Protein AF-A0A357D1V5-F1 (afdb_monomer)

Foldseek 3Di:
DDQDPVNVVPDDPVRVVVVVVVVVVVVVVVLLVVLQVVQVVCQVVVPPDPDRDHSCNVCCVVPPDDPPPPPVVVVVVVCVVVVVPDDD

Secondary structure (DSSP, 8-state):
----HHHHHT--HHHHHHHHHHHHHHHHHHHHHHHHHHHHHHHHH-TT-SSPPPHHHHHHHHHSPP----HHHHHHHHHHHTT-S---

pLDDT: mean 87.28, std 10.61, range [39.84, 97.81]

Sequence (88 aa):
MDLTPWDFEQLQPGEFLQLWDGYIWRQEQQEDMLAYFVSCLMNVSGKSLKRRITPKELLKPLREPKKPRDRKADEEYLKDKFGLKGGF

Structure (mmCIF, N/CA/C/O backbone):
data_AF-A0A357D1V5-F1
#
_entry.id   AF-A0A357D1V5-F1
#
loop_
_atom_site.group_PDB
_atom_site.id
_atom_site.type_symbol
_atom_site.label_atom_id
_atom_site.label_alt_id
_atom_site.label_comp_id
_atom_site.label_asym_id
_atom_site.label_entity_id
_atom_site.label_seq_id
_atom_site.pdbx_PDB_ins_code
_atom_site.Cartn_x
_atom_site.Cartn_y
_atom_site.Cartn_z
_atom_site.occupancy
_atom_site.B_iso_or_equiv
_atom_site.auth_seq_id
_atom_site.auth_comp_id
_atom_site.auth_asym_id
_atom_site.auth_atom_id
_atom_site.pdbx_PDB_model_num
ATOM 1 N N . MET A 1 1 ? -2.812 -10.378 -18.407 1.00 62.19 1 MET A N 1
ATOM 2 C CA . MET A 1 1 ? -1.910 -10.403 -19.571 1.00 62.19 1 MET A CA 1
ATOM 3 C C . MET A 1 1 ? -1.007 -11.576 -19.335 1.00 62.19 1 MET A C 1
ATOM 5 O O . MET A 1 1 ? -0.268 -11.541 -18.360 1.00 62.19 1 MET A O 1
ATOM 9 N N . ASP A 1 2 ? -1.114 -12.589 -20.178 1.00 78.75 2 ASP A N 1
ATOM 10 C CA . ASP A 1 2 ? -0.287 -13.783 -20.061 1.00 78.75 2 ASP A CA 1
ATOM 11 C C . ASP A 1 2 ? 0.864 -13.629 -21.048 1.00 78.75 2 ASP A C 1
ATOM 13 O O . ASP A 1 2 ? 0.809 -14.111 -22.175 1.00 78.75 2 ASP A O 1
ATOM 17 N N . LEU A 1 3 ? 1.862 -12.840 -20.640 1.00 85.06 3 LEU A N 1
ATOM 18 C CA . LEU A 1 3 ? 3.132 -12.750 -21.354 1.00 85.06 3 LEU A CA 1
ATOM 19 C C . LEU A 1 3 ? 3.919 -14.023 -21.075 1.00 85.06 3 LEU A C 1
ATOM 21 O O . LEU A 1 3 ? 4.068 -14.423 -19.916 1.00 85.06 3 LEU A O 1
ATOM 25 N N . THR A 1 4 ? 4.448 -14.646 -22.124 1.00 91.88 4 THR A N 1
ATOM 26 C CA . THR A 1 4 ? 5.437 -15.697 -21.913 1.00 91.88 4 THR A CA 1
ATOM 27 C C . THR A 1 4 ? 6.740 -15.068 -21.403 1.00 91.88 4 THR A C 1
ATOM 29 O O . THR A 1 4 ? 6.988 -13.880 -21.637 1.00 91.88 4 THR A O 1
ATOM 32 N N . PRO A 1 5 ? 7.614 -15.836 -20.731 1.00 89.12 5 PRO A N 1
ATOM 33 C CA . PRO A 1 5 ? 8.933 -15.336 -20.345 1.00 89.12 5 PRO A CA 1
ATOM 34 C C . PRO A 1 5 ? 9.723 -14.749 -21.528 1.00 89.12 5 PRO A C 1
ATOM 36 O O . PRO A 1 5 ? 10.398 -13.738 -21.375 1.00 89.12 5 PRO A O 1
ATOM 39 N N . TRP A 1 6 ? 9.571 -15.335 -22.721 1.00 91.94 6 TRP A N 1
ATOM 40 C CA . TRP A 1 6 ? 10.256 -14.904 -23.944 1.00 91.94 6 TRP A CA 1
ATOM 41 C C . TRP A 1 6 ? 9.718 -13.579 -24.506 1.00 91.94 6 TRP A C 1
ATOM 43 O O . TRP A 1 6 ? 10.477 -12.774 -25.045 1.00 91.94 6 TRP A O 1
ATOM 53 N N . ASP A 1 7 ? 8.416 -13.325 -24.363 1.00 89.94 7 ASP A N 1
ATOM 54 C CA . ASP A 1 7 ? 7.815 -12.038 -24.736 1.00 89.94 7 ASP A CA 1
ATOM 55 C C . ASP A 1 7 ? 8.240 -10.935 -23.765 1.00 89.94 7 ASP A C 1
ATOM 57 O O . ASP A 1 7 ? 8.467 -9.796 -24.163 1.00 89.94 7 ASP A O 1
ATOM 61 N N . PHE A 1 8 ? 8.382 -11.279 -22.482 1.00 89.38 8 PHE A N 1
ATOM 62 C CA . PHE A 1 8 ? 8.821 -10.341 -21.458 1.00 89.38 8 PHE A CA 1
ATOM 63 C C . PHE A 1 8 ? 10.269 -9.880 -21.674 1.00 89.38 8 PHE A C 1
ATOM 65 O O . PHE A 1 8 ? 10.559 -8.694 -21.530 1.00 89.38 8 PHE A O 1
ATOM 72 N N . GLU A 1 9 ? 11.170 -10.788 -22.059 1.00 89.38 9 GLU A N 1
ATOM 73 C CA . GLU A 1 9 ? 12.576 -10.461 -22.351 1.00 89.38 9 GLU A CA 1
ATOM 74 C C . GLU A 1 9 ? 12.745 -9.489 -23.528 1.00 89.38 9 GLU A C 1
ATOM 76 O O . GLU A 1 9 ? 13.739 -8.767 -23.594 1.00 89.38 9 GLU A O 1
ATOM 81 N N . GLN A 1 10 ? 11.775 -9.445 -24.442 1.00 93.38 10 GLN A N 1
ATOM 82 C CA . GLN A 1 10 ? 11.806 -8.580 -25.622 1.00 93.38 10 GLN A CA 1
ATOM 83 C C . GLN A 1 10 ? 11.164 -7.206 -25.407 1.00 93.38 10 GLN A C 1
ATOM 85 O O . GLN A 1 10 ? 11.193 -6.380 -26.321 1.00 93.38 10 GLN A O 1
ATOM 90 N N . LEU A 1 11 ? 10.592 -6.942 -24.229 1.00 92.88 11 LEU A N 1
ATOM 91 C CA . LEU A 1 11 ? 9.940 -5.666 -23.952 1.00 92.88 11 LEU A CA 1
ATOM 92 C C . LEU A 1 11 ? 10.924 -4.505 -24.053 1.00 92.88 11 LEU A C 1
ATOM 94 O O . LEU A 1 11 ? 11.999 -4.500 -23.444 1.00 92.88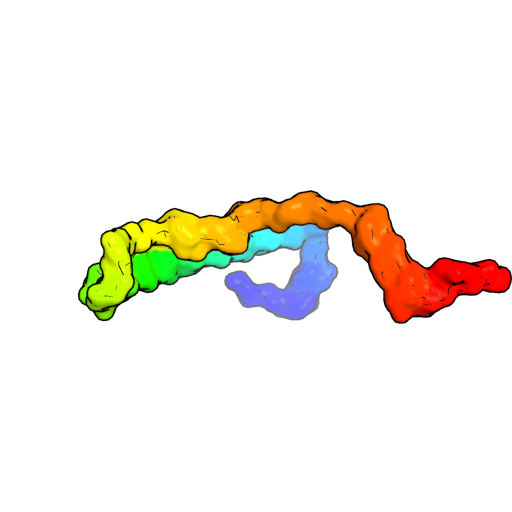 11 LEU A O 1
ATOM 98 N N . GLN A 1 12 ? 10.505 -3.452 -24.746 1.00 94.19 12 GLN A N 1
ATOM 99 C CA . GLN A 1 12 ? 11.210 -2.186 -24.676 1.00 94.19 12 GLN A CA 1
ATOM 100 C C . GLN A 1 12 ? 11.022 -1.562 -23.286 1.00 94.19 12 GLN A C 1
ATOM 102 O O . GLN A 1 12 ? 9.976 -1.748 -22.654 1.00 94.19 12 GLN A O 1
ATOM 107 N N . PRO A 1 13 ? 11.970 -0.731 -22.815 1.00 92.25 13 PRO A N 1
ATOM 108 C CA . PRO A 1 13 ? 11.848 -0.073 -21.516 1.00 92.25 13 PRO A CA 1
ATOM 109 C C . PRO A 1 13 ? 10.523 0.684 -21.329 1.00 92.25 13 PRO A C 1
ATOM 111 O O . PRO A 1 13 ? 9.943 0.649 -20.248 1.00 92.25 13 PRO A O 1
ATOM 114 N N . GLY A 1 14 ? 10.013 1.334 -22.380 1.00 92.19 14 GLY A N 1
ATOM 115 C CA . GLY A 1 14 ? 8.728 2.039 -22.329 1.00 92.19 14 GLY A CA 1
ATOM 116 C C . GLY A 1 14 ? 7.527 1.107 -22.144 1.00 92.19 14 GLY A C 1
ATOM 117 O O . GLY A 1 14 ? 6.630 1.415 -21.363 1.00 92.19 14 GLY A O 1
ATOM 118 N N . GLU A 1 15 ? 7.524 -0.045 -22.812 1.00 92.12 15 GLU A N 1
ATOM 119 C CA . GLU A 1 15 ? 6.460 -1.050 -22.693 1.00 92.12 15 GLU A CA 1
ATOM 120 C C . GLU A 1 15 ? 6.477 -1.693 -21.303 1.00 92.12 15 GLU A C 1
ATOM 122 O O . GLU A 1 15 ? 5.434 -1.844 -20.667 1.00 92.12 15 GLU A O 1
ATOM 127 N N . PHE A 1 16 ? 7.672 -1.987 -20.783 1.00 91.50 16 PHE A N 1
ATOM 128 C CA . PHE A 1 16 ? 7.838 -2.475 -19.418 1.00 91.50 16 PHE A CA 1
ATOM 129 C C . PHE A 1 16 ? 7.290 -1.484 -18.382 1.00 91.50 16 PHE A C 1
ATO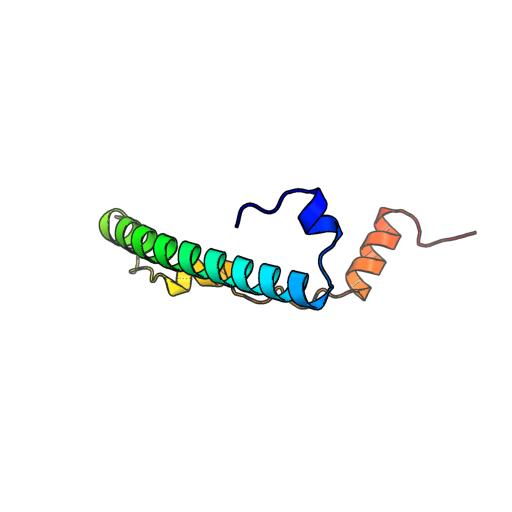M 131 O O . PHE A 1 16 ? 6.545 -1.883 -17.487 1.00 91.50 16 PHE A O 1
ATOM 138 N N . LEU A 1 17 ? 7.612 -0.192 -18.509 1.00 91.75 17 LEU A N 1
ATOM 139 C CA . LEU A 1 17 ? 7.113 0.831 -17.586 1.00 91.75 17 LEU A CA 1
ATOM 140 C C . LEU A 1 17 ? 5.584 0.938 -17.621 1.00 91.75 17 LEU A C 1
ATOM 142 O O . LEU A 1 17 ? 4.958 1.001 -16.570 1.00 91.75 17 LEU A O 1
ATOM 146 N N . GLN A 1 18 ? 4.964 0.860 -18.800 1.00 92.81 18 GLN A N 1
ATOM 147 C CA . GLN A 1 18 ? 3.501 0.847 -18.907 1.00 92.81 18 GLN A CA 1
ATOM 148 C C . GLN A 1 18 ? 2.874 -0.377 -18.226 1.00 92.81 18 GLN A C 1
ATOM 150 O O . GLN A 1 18 ? 1.844 -0.263 -17.555 1.00 92.81 18 GLN A O 1
ATOM 155 N N . LEU A 1 19 ? 3.490 -1.556 -18.367 1.00 92.31 19 LEU A N 1
ATOM 156 C CA . LEU A 1 19 ? 3.039 -2.767 -17.678 1.00 92.31 19 LEU A CA 1
ATOM 157 C C . LEU A 1 19 ? 3.168 -2.639 -16.162 1.00 92.31 19 LEU A C 1
ATOM 159 O O . LEU A 1 19 ? 2.254 -3.041 -15.437 1.00 92.31 19 LEU A O 1
ATOM 163 N N . TRP A 1 20 ? 4.281 -2.069 -15.701 1.00 92.38 20 TRP A N 1
ATOM 164 C CA . TRP A 1 20 ? 4.536 -1.781 -14.296 1.00 92.38 20 TRP A CA 1
ATOM 165 C C . TRP A 1 20 ? 3.492 -0.820 -13.723 1.00 92.38 20 TRP A C 1
ATOM 167 O O . TRP A 1 20 ? 2.853 -1.142 -12.723 1.00 92.38 20 TRP A O 1
ATOM 177 N N . ASP A 1 21 ? 3.237 0.302 -14.392 1.00 93.56 21 ASP A N 1
ATOM 178 C CA . ASP A 1 21 ? 2.241 1.283 -13.959 1.00 93.56 21 ASP A CA 1
ATOM 179 C C . ASP A 1 21 ? 0.842 0.659 -13.897 1.00 93.56 21 ASP A C 1
ATOM 181 O O . ASP A 1 21 ? 0.113 0.819 -12.916 1.00 93.56 21 ASP A O 1
ATOM 185 N N . GLY A 1 22 ? 0.481 -0.141 -14.904 1.00 94.50 22 GLY A N 1
ATOM 186 C CA . GLY A 1 22 ? -0.778 -0.879 -14.906 1.00 94.50 22 GLY A CA 1
ATOM 187 C C . GLY A 1 22 ? -0.867 -1.929 -13.792 1.00 94.50 22 GLY A C 1
ATOM 188 O O . GLY A 1 22 ? -1.954 -2.177 -13.267 1.00 94.50 22 GLY A O 1
ATOM 189 N N . TYR A 1 23 ? 0.248 -2.567 -13.428 1.00 93.56 23 TYR A N 1
ATOM 190 C CA . TYR A 1 23 ? 0.312 -3.493 -12.297 1.00 93.56 23 TYR A CA 1
ATOM 191 C C . TYR A 1 23 ? 0.081 -2.762 -10.973 1.00 93.56 23 TYR A C 1
ATOM 193 O O . TYR A 1 23 ? -0.784 -3.183 -10.206 1.00 93.56 23 TYR A O 1
ATOM 201 N N . ILE A 1 24 ? 0.780 -1.647 -10.750 1.00 93.75 24 ILE A N 1
ATOM 202 C CA . ILE A 1 24 ? 0.618 -0.819 -9.551 1.00 93.75 24 ILE A CA 1
ATOM 203 C C . ILE A 1 24 ? -0.825 -0.333 -9.438 1.00 93.75 24 ILE A C 1
ATOM 205 O O . ILE A 1 24 ? -1.443 -0.507 -8.391 1.00 93.75 24 ILE A O 1
ATOM 209 N N . TRP A 1 25 ? -1.414 0.149 -10.535 1.00 94.75 25 TRP A N 1
ATOM 210 C CA . TRP A 1 25 ? -2.816 0.560 -10.555 1.00 94.75 25 TRP A CA 1
ATOM 211 C C . TRP A 1 25 ? -3.767 -0.573 -10.140 1.00 94.75 25 TRP A C 1
ATOM 213 O O . TRP A 1 25 ? -4.632 -0.372 -9.288 1.00 94.75 25 TRP A O 1
ATOM 223 N N . ARG A 1 26 ? -3.604 -1.789 -10.688 1.00 95.56 26 ARG A N 1
ATOM 224 C CA . ARG A 1 26 ? -4.442 -2.945 -10.305 1.00 95.56 26 ARG A CA 1
ATOM 225 C C . ARG A 1 26 ? -4.274 -3.310 -8.835 1.00 95.56 26 ARG A C 1
ATOM 227 O O . ARG A 1 26 ? -5.263 -3.630 -8.176 1.00 95.56 26 ARG A O 1
ATOM 234 N N . GLN A 1 27 ? -3.041 -3.264 -8.338 1.00 94.69 27 GLN A N 1
ATOM 235 C CA . GLN A 1 27 ? -2.746 -3.530 -6.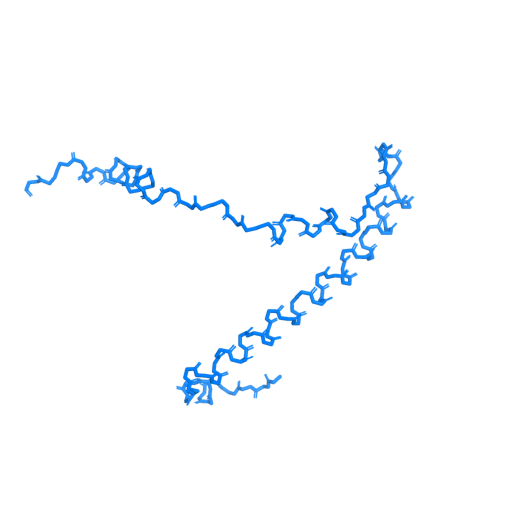939 1.00 94.69 27 GLN A CA 1
ATOM 236 C C . GLN A 1 27 ? -3.459 -2.514 -6.037 1.00 94.69 27 GLN A C 1
ATOM 238 O O . GLN A 1 27 ? -4.144 -2.915 -5.099 1.00 94.69 27 GLN A O 1
ATOM 243 N N . GLU A 1 28 ? -3.401 -1.222 -6.368 1.00 95.00 28 GLU A N 1
ATOM 244 C CA . GLU A 1 28 ? -4.102 -0.171 -5.624 1.00 95.00 28 GLU A CA 1
ATOM 245 C C . GLU A 1 28 ? -5.623 -0.376 -5.610 1.00 95.00 28 GLU A C 1
ATOM 247 O O . GLU A 1 28 ? -6.239 -0.255 -4.550 1.00 95.00 28 GLU A O 1
ATOM 252 N N . GLN A 1 29 ? -6.232 -0.746 -6.746 1.00 96.44 29 GLN A N 1
ATOM 253 C CA . GLN A 1 29 ? -7.671 -1.046 -6.808 1.00 96.44 29 GLN A CA 1
ATOM 254 C C . GLN A 1 29 ? -8.049 -2.229 -5.905 1.00 96.44 29 GLN A C 1
ATOM 256 O O . GLN A 1 29 ? -9.077 -2.204 -5.221 1.00 96.44 29 GLN A O 1
ATOM 261 N N . GLN A 1 30 ? -7.221 -3.278 -5.887 1.00 96.69 30 GLN A N 1
ATOM 262 C CA . GLN A 1 30 ? -7.448 -4.439 -5.032 1.00 96.69 30 GLN A CA 1
ATOM 263 C C . GLN A 1 30 ? -7.314 -4.075 -3.548 1.00 96.69 30 GLN A C 1
ATOM 265 O O . GLN A 1 30 ? -8.143 -4.487 -2.734 1.00 96.69 30 GLN A O 1
ATOM 270 N N . GLU A 1 31 ? -6.300 -3.290 -3.194 1.00 96.44 31 GLU A N 1
ATOM 271 C CA . GLU A 1 31 ? -6.088 -2.793 -1.835 1.00 96.44 31 GLU A CA 1
ATOM 272 C C . GLU A 1 31 ? -7.252 -1.909 -1.368 1.00 96.44 31 GLU A C 1
ATOM 274 O O . GLU A 1 31 ? -7.731 -2.092 -0.248 1.00 96.44 31 GLU A O 1
ATOM 279 N N . ASP A 1 32 ? -7.763 -1.012 -2.219 1.00 97.06 32 ASP A N 1
ATOM 280 C CA . ASP A 1 32 ? -8.925 -0.165 -1.918 1.00 97.06 32 ASP A CA 1
ATOM 281 C C . ASP A 1 32 ? -10.169 -0.999 -1.596 1.00 97.06 32 ASP A C 1
ATOM 283 O O . ASP A 1 32 ? -10.838 -0.780 -0.579 1.00 97.06 32 ASP A O 1
ATOM 287 N N . MET A 1 33 ? -10.457 -1.995 -2.434 1.00 97.81 33 MET A N 1
ATOM 288 C CA . MET A 1 33 ? -11.578 -2.909 -2.234 1.00 97.81 33 MET A CA 1
ATOM 289 C C . MET A 1 33 ? -11.435 -3.700 -0.927 1.00 97.81 33 MET A C 1
ATOM 291 O O . MET A 1 33 ? -12.386 -3.797 -0.146 1.00 97.81 33 MET A O 1
ATOM 295 N N . LEU A 1 34 ? -10.247 -4.246 -0.653 1.00 97.44 34 LEU A N 1
ATOM 296 C CA . LEU A 1 34 ? -9.984 -4.979 0.586 1.00 97.44 34 LEU A CA 1
ATOM 297 C C . LEU A 1 34 ? -10.121 -4.072 1.811 1.00 97.44 34 LEU A C 1
ATOM 299 O O . LEU A 1 34 ? -10.788 -4.443 2.777 1.00 97.44 34 LEU A O 1
ATOM 303 N N . ALA A 1 35 ? -9.552 -2.867 1.767 1.00 97.31 35 ALA A N 1
ATOM 304 C CA . ALA A 1 35 ? -9.646 -1.896 2.849 1.00 97.31 35 ALA A CA 1
ATOM 305 C C . ALA A 1 35 ? -11.101 -1.508 3.140 1.00 97.31 35 ALA A C 1
ATOM 307 O O . ALA A 1 35 ? -11.477 -1.376 4.308 1.00 97.31 35 ALA A O 1
ATOM 308 N N . TYR A 1 36 ? -11.939 -1.378 2.107 1.00 97.31 36 TYR A N 1
ATOM 309 C CA . TYR A 1 36 ? -13.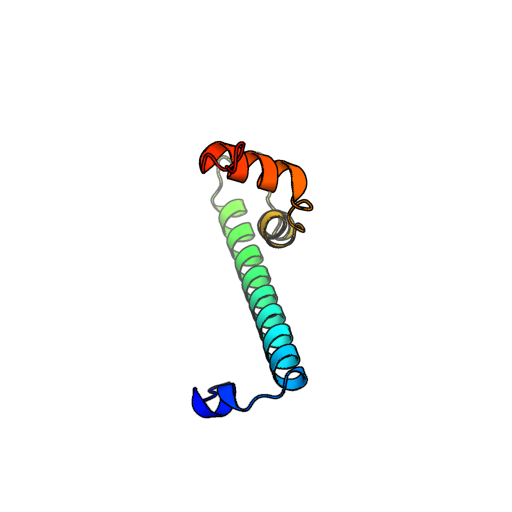373 -1.165 2.277 1.00 97.31 36 TYR A CA 1
ATOM 310 C C . TYR A 1 36 ? -14.013 -2.284 3.106 1.00 97.31 36 TYR A C 1
ATOM 312 O O . TYR A 1 36 ? -14.513 -2.022 4.205 1.00 97.31 36 TYR A O 1
ATOM 320 N N . PHE A 1 37 ? -13.933 -3.534 2.643 1.00 97.38 37 PHE A N 1
ATOM 321 C CA . PHE A 1 37 ? -14.592 -4.657 3.314 1.00 97.38 37 PHE A CA 1
ATOM 322 C C . PHE A 1 37 ? -14.030 -4.935 4.709 1.00 97.38 37 PHE A C 1
ATOM 324 O O . PHE A 1 37 ? -14.794 -5.186 5.645 1.00 97.38 37 PHE A O 1
ATOM 331 N N . VAL A 1 38 ? -12.712 -4.832 4.882 1.00 95.25 38 VAL A N 1
ATOM 332 C CA . VAL A 1 38 ? -12.068 -4.994 6.190 1.00 95.25 38 VAL A CA 1
ATOM 333 C C . VAL A 1 38 ? -12.530 -3.904 7.153 1.00 95.25 38 VAL A C 1
ATOM 335 O O . VAL A 1 38 ? -12.862 -4.217 8.296 1.00 95.25 38 VAL A O 1
ATOM 338 N N . SER A 1 39 ? -12.638 -2.646 6.711 1.00 95.31 39 SER A N 1
ATOM 339 C CA . SER A 1 39 ? -13.147 -1.571 7.572 1.00 95.31 39 SER A CA 1
ATOM 340 C C . SER A 1 39 ? -14.586 -1.835 8.031 1.00 95.31 39 SER A C 1
ATOM 342 O O . SER A 1 39 ? -14.902 -1.641 9.206 1.00 95.31 39 SER A O 1
ATOM 344 N N . CYS A 1 40 ? -15.448 -2.349 7.146 1.00 94.44 40 CYS A N 1
ATOM 345 C CA . CYS A 1 40 ? -16.812 -2.747 7.490 1.00 94.44 40 CYS A CA 1
ATOM 346 C C . CYS A 1 40 ? -16.810 -3.869 8.534 1.00 94.44 40 CYS A C 1
ATOM 348 O O . CYS A 1 40 ? -17.471 -3.744 9.565 1.00 94.44 40 CYS A O 1
ATOM 350 N N . LEU A 1 41 ? -16.026 -4.926 8.304 1.00 94.50 41 LEU A N 1
ATOM 351 C CA . LEU A 1 41 ? -15.928 -6.064 9.214 1.00 94.50 41 LEU A CA 1
ATOM 352 C C . LEU A 1 41 ? -15.421 -5.644 10.599 1.00 94.50 41 LEU A C 1
ATOM 354 O O . LEU A 1 41 ? -16.005 -6.028 11.611 1.00 94.50 41 LEU A O 1
ATOM 358 N N . MET A 1 42 ? -14.365 -4.829 10.653 1.00 92.31 42 MET A N 1
ATOM 359 C CA . MET A 1 42 ? -13.803 -4.329 11.908 1.00 92.31 42 MET A CA 1
ATOM 360 C C . MET A 1 42 ? -14.809 -3.464 12.668 1.00 92.31 42 MET A C 1
ATOM 362 O O . MET A 1 42 ? -14.964 -3.631 13.873 1.00 92.31 42 MET A O 1
ATOM 366 N N . ASN A 1 43 ? -15.528 -2.577 11.979 1.00 92.81 43 ASN A N 1
ATOM 367 C CA . ASN A 1 43 ? -16.490 -1.680 12.618 1.00 92.81 43 ASN A CA 1
ATOM 368 C C . ASN A 1 43 ? -17.746 -2.396 13.133 1.00 92.81 43 ASN A C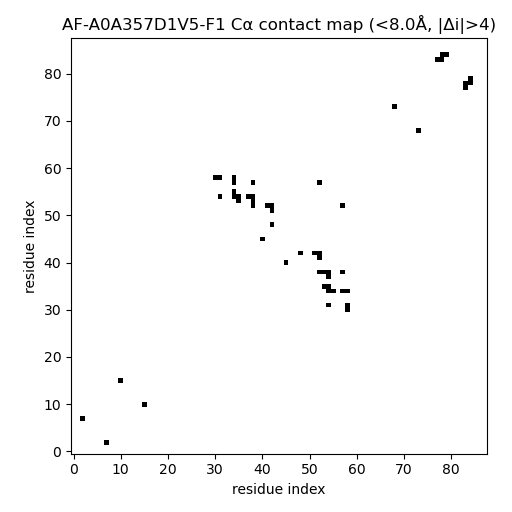 1
ATOM 370 O O . ASN A 1 43 ? -18.355 -1.919 14.087 1.00 92.81 43 ASN A O 1
ATOM 374 N N . VAL A 1 44 ? -18.138 -3.515 12.518 1.00 90.69 44 VAL A N 1
ATOM 375 C CA . VAL A 1 44 ? -19.278 -4.332 12.969 1.00 90.69 44 VAL A CA 1
ATOM 376 C C . VAL A 1 44 ? -18.866 -5.278 14.098 1.00 90.69 44 VAL A C 1
ATOM 378 O O . VAL A 1 44 ? -19.561 -5.381 15.106 1.00 90.69 44 VAL A O 1
ATOM 381 N N . SER A 1 45 ? -17.728 -5.957 13.952 1.00 86.94 45 SER A N 1
ATOM 382 C CA . SER A 1 45 ? -17.296 -7.020 14.871 1.00 86.94 45 SER A CA 1
ATOM 383 C C . SER A 1 45 ? -16.457 -6.513 16.048 1.00 86.94 45 SER A C 1
ATOM 385 O O . SER A 1 45 ? -16.300 -7.204 17.057 1.00 86.94 45 SER A O 1
ATOM 387 N N . GLY A 1 46 ? -15.888 -5.314 15.944 1.00 77.56 46 GLY A N 1
ATOM 388 C CA . GLY A 1 46 ? -14.954 -4.761 16.916 1.00 77.56 46 GLY A CA 1
ATOM 389 C C . GLY A 1 46 ? -15.639 -4.196 18.153 1.00 77.56 46 GLY A C 1
ATOM 390 O O . GLY A 1 46 ? -15.768 -2.984 18.291 1.00 77.56 46 GLY A O 1
ATOM 391 N N . LYS A 1 47 ? -15.994 -5.059 19.112 1.00 70.25 47 LYS A N 1
ATOM 392 C CA . LYS A 1 47 ? -16.527 -4.642 20.428 1.00 70.25 47 LYS A CA 1
ATOM 393 C C . LYS A 1 47 ? -15.574 -3.728 21.218 1.00 70.25 47 LYS A C 1
ATOM 395 O O . LYS A 1 47 ? -16.010 -3.009 22.108 1.00 70.25 47 LYS A O 1
ATOM 400 N N . SER A 1 48 ? -14.280 -3.776 20.906 1.00 74.56 48 SER A N 1
ATOM 401 C CA . SER A 1 48 ? -13.199 -3.040 21.572 1.00 74.56 48 SER A CA 1
ATOM 402 C C . SER A 1 48 ? -12.714 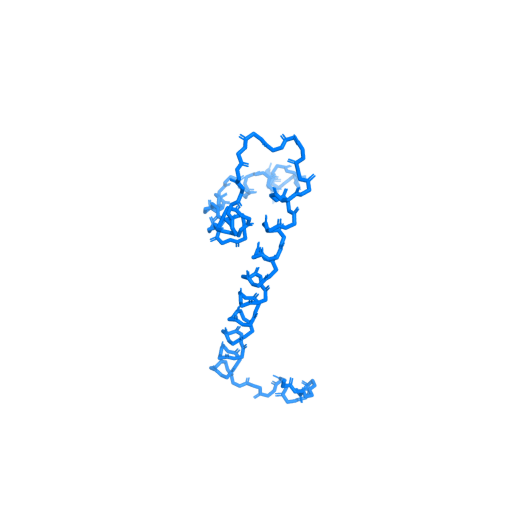-1.806 20.803 1.00 74.56 48 SER A C 1
ATOM 404 O O . SER A 1 48 ? -11.826 -1.094 21.280 1.00 74.56 48 SER A O 1
ATOM 406 N N . LEU A 1 49 ? -13.276 -1.516 19.625 1.00 81.12 49 LEU A N 1
ATOM 407 C CA . LEU A 1 49 ? -12.905 -0.322 18.872 1.00 81.12 49 LEU A CA 1
ATOM 408 C C . LEU A 1 49 ? -13.505 0.925 19.523 1.00 81.12 49 LEU A C 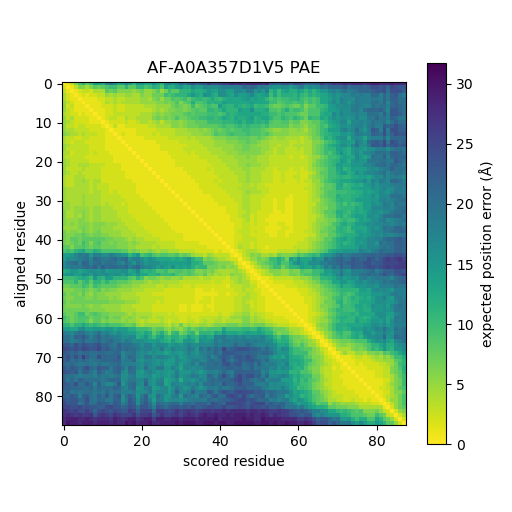1
ATOM 410 O O . LEU A 1 49 ? -14.713 1.134 19.513 1.00 81.12 49 LEU A O 1
ATOM 414 N N . LYS A 1 50 ? -12.637 1.798 20.052 1.00 84.12 50 LYS A N 1
ATOM 415 C CA . LYS A 1 50 ? -13.034 3.091 20.646 1.00 84.12 50 LYS A CA 1
ATOM 416 C C . LYS A 1 50 ? -13.685 4.039 19.633 1.00 84.12 50 LYS A C 1
ATOM 418 O O . LYS A 1 50 ? -14.405 4.953 20.018 1.00 84.12 50 LYS A O 1
ATOM 423 N N . ARG A 1 51 ? -13.382 3.858 18.346 1.00 90.62 51 ARG A N 1
ATOM 424 C CA . ARG A 1 51 ? -13.927 4.639 17.234 1.00 90.62 51 ARG A CA 1
ATOM 425 C C . ARG A 1 51 ? -13.956 3.802 15.966 1.00 90.62 51 ARG A C 1
ATOM 427 O O . ARG A 1 51 ? -13.188 2.850 15.837 1.00 90.62 51 ARG A O 1
ATOM 434 N N . ARG A 1 52 ? -14.792 4.217 15.015 1.00 90.75 52 ARG A N 1
ATOM 435 C CA . ARG A 1 52 ? -14.827 3.610 13.683 1.00 90.75 52 ARG A CA 1
ATOM 436 C C . ARG A 1 52 ? -13.507 3.853 12.946 1.00 90.75 52 ARG A C 1
ATOM 438 O O . ARG A 1 52 ? -12.937 4.943 13.036 1.00 90.75 52 ARG A O 1
ATOM 445 N N . ILE A 1 53 ? -13.056 2.832 12.227 1.00 93.69 53 ILE A N 1
ATOM 446 C CA . ILE A 1 53 ? -11.910 2.870 11.315 1.00 93.69 53 ILE A CA 1
ATOM 447 C C . ILE A 1 53 ? -12.421 3.105 9.898 1.00 93.69 53 ILE A C 1
ATOM 449 O O . ILE A 1 53 ? -13.417 2.515 9.479 1.00 93.69 53 ILE A O 1
ATOM 453 N N . THR A 1 54 ? -11.729 3.955 9.151 1.00 95.31 54 THR A N 1
ATOM 454 C CA . THR A 1 54 ? -12.004 4.206 7.734 1.00 95.31 54 THR A CA 1
ATOM 455 C C . THR A 1 54 ? -11.057 3.404 6.831 1.00 95.31 54 THR A C 1
ATOM 457 O O . THR A 1 54 ? -9.925 3.123 7.232 1.00 95.31 54 THR A O 1
ATOM 460 N N . PRO A 1 55 ? -11.449 3.088 5.580 1.00 96.31 55 PRO A N 1
ATOM 461 C CA . PRO A 1 55 ? -10.553 2.441 4.614 1.00 96.31 55 PRO A CA 1
ATOM 462 C C . PRO A 1 55 ? -9.241 3.211 4.415 1.00 96.31 55 PRO A C 1
ATOM 464 O O . PRO A 1 55 ? -8.165 2.624 4.361 1.00 96.31 55 PRO A O 1
ATOM 467 N N . LYS A 1 56 ? -9.311 4.549 4.398 1.00 95.00 56 LYS A N 1
ATOM 468 C CA . LYS A 1 56 ? -8.140 5.425 4.252 1.00 95.00 56 LYS A CA 1
ATOM 469 C C . LYS A 1 56 ? -7.101 5.208 5.354 1.00 95.00 56 LYS A C 1
ATOM 471 O O . LYS A 1 56 ? -5.907 5.284 5.089 1.00 95.00 56 LYS A O 1
ATOM 476 N N . GLU A 1 57 ? -7.541 4.945 6.580 1.00 93.88 57 GLU A N 1
ATOM 477 C CA . GLU A 1 57 ? -6.635 4.676 7.700 1.00 93.88 57 GLU A CA 1
ATOM 478 C C . GLU A 1 57 ? -5.948 3.318 7.575 1.00 93.88 57 GLU A C 1
ATOM 480 O O . GLU A 1 57 ? -4.780 3.209 7.938 1.00 93.88 57 GLU A O 1
ATOM 485 N N . LEU A 1 58 ? -6.637 2.319 7.015 1.00 94.50 58 LEU A N 1
ATOM 486 C CA . LEU A 1 58 ? -6.053 1.009 6.718 1.00 94.50 58 LEU A CA 1
ATOM 487 C C . LEU A 1 58 ? -5.019 1.083 5.589 1.00 94.50 58 LEU A C 1
ATOM 489 O O . LEU A 1 58 ? -4.006 0.396 5.644 1.00 94.50 58 LEU A O 1
ATOM 493 N N . LEU A 1 59 ? -5.249 1.941 4.593 1.00 95.50 59 LEU A N 1
ATOM 494 C CA . LEU A 1 59 ? -4.361 2.112 3.436 1.00 95.50 59 LEU A CA 1
ATOM 495 C C . LEU A 1 59 ? -3.151 3.004 3.724 1.00 95.50 59 LEU A C 1
ATOM 497 O O . LEU A 1 59 ? -2.154 2.950 3.005 1.00 95.50 59 LEU A O 1
ATOM 501 N N . LYS A 1 60 ? -3.218 3.838 4.766 1.00 93.00 60 LYS A N 1
ATOM 502 C CA . LYS A 1 60 ? -2.172 4.813 5.095 1.00 93.00 60 LYS A CA 1
ATOM 503 C C . LYS A 1 60 ? -0.767 4.190 5.183 1.00 93.00 60 LYS A C 1
ATOM 505 O O . LYS A 1 60 ? 0.129 4.734 4.546 1.00 93.00 60 LYS A O 1
ATOM 510 N N . PRO A 1 61 ? -0.548 3.049 5.865 1.00 89.88 61 PRO A N 1
ATOM 511 C CA . PRO A 1 61 ? 0.780 2.438 5.952 1.00 89.88 61 PRO A CA 1
ATOM 512 C C . PRO A 1 61 ? 1.316 1.907 4.614 1.00 89.88 61 PRO A C 1
ATOM 514 O O . PRO A 1 61 ? 2.526 1.766 4.467 1.00 89.88 61 PRO A O 1
ATOM 517 N N . LEU A 1 62 ? 0.435 1.604 3.653 1.00 87.75 62 LEU A N 1
ATOM 518 C CA . LEU A 1 62 ? 0.812 1.121 2.319 1.00 87.75 62 LEU A CA 1
ATOM 519 C C . LEU A 1 62 ? 1.173 2.276 1.376 1.00 87.75 62 LEU A C 1
ATOM 521 O O . LEU A 1 62 ? 2.036 2.125 0.517 1.00 87.75 62 LEU A O 1
ATOM 525 N N . ARG A 1 63 ? 0.530 3.436 1.560 1.00 85.69 63 ARG A N 1
ATOM 526 C CA . ARG A 1 63 ? 0.660 4.615 0.685 1.00 85.69 63 ARG A CA 1
ATOM 527 C C . ARG A 1 63 ? 1.605 5.685 1.207 1.00 85.69 63 ARG A C 1
ATOM 529 O O . ARG A 1 63 ? 1.960 6.598 0.466 1.00 85.69 63 ARG A O 1
ATOM 536 N N . GLU A 1 64 ? 1.981 5.630 2.482 1.00 82.44 64 GLU A N 1
ATOM 537 C CA . GLU A 1 64 ? 2.958 6.565 3.023 1.00 82.44 64 GLU A CA 1
ATOM 538 C C . GLU A 1 64 ? 4.296 6.384 2.297 1.00 82.44 64 GLU A C 1
ATOM 540 O O . GLU 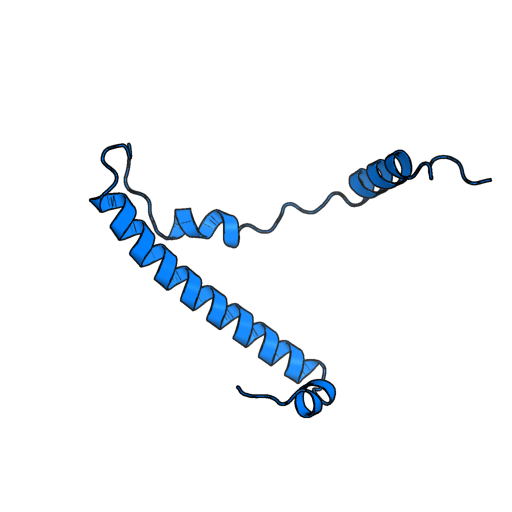A 1 64 ? 4.865 5.286 2.322 1.00 82.44 64 GLU A O 1
ATOM 545 N N . PRO A 1 65 ? 4.832 7.445 1.662 1.00 71.94 65 PRO A N 1
ATOM 546 C CA . PRO A 1 65 ? 6.168 7.373 1.110 1.00 71.94 65 PRO A CA 1
ATOM 547 C C . PRO A 1 65 ? 7.108 7.032 2.260 1.00 71.94 65 PRO A C 1
ATOM 549 O O . PRO A 1 65 ? 7.150 7.733 3.278 1.00 71.94 65 PRO A O 1
ATOM 552 N N . LYS A 1 66 ? 7.835 5.916 2.120 1.00 69.81 66 LYS A N 1
ATOM 553 C CA . LYS A 1 66 ? 8.847 5.521 3.102 1.00 69.81 66 LYS A CA 1
ATOM 554 C C . LYS A 1 66 ? 9.734 6.735 3.340 1.00 69.81 66 LYS A C 1
ATOM 556 O O . LYS A 1 66 ? 10.183 7.357 2.375 1.00 69.81 66 LYS A O 1
ATOM 561 N N . LYS A 1 67 ? 9.944 7.084 4.616 1.00 72.69 67 LYS A N 1
ATOM 562 C CA . LYS A 1 67 ? 10.806 8.212 4.990 1.00 72.69 67 LYS A CA 1
ATOM 563 C C . LYS A 1 67 ? 12.089 8.141 4.157 1.00 72.69 67 LYS A C 1
ATOM 565 O O . LYS A 1 67 ? 12.626 7.035 4.023 1.00 72.69 67 LYS A O 1
ATOM 570 N N . PRO A 1 68 ? 12.556 9.269 3.590 1.00 69.56 68 PRO A N 1
ATOM 571 C CA . PRO A 1 68 ? 13.780 9.280 2.810 1.00 69.56 68 PRO A CA 1
ATOM 572 C C . PRO A 1 68 ? 14.872 8.630 3.651 1.00 69.56 68 PRO A C 1
ATOM 574 O O . PRO A 1 68 ? 15.159 9.054 4.770 1.00 69.56 68 PRO A O 1
ATOM 577 N N . ARG A 1 69 ? 15.380 7.514 3.137 1.00 69.19 69 ARG A N 1
ATOM 578 C CA . ARG A 1 69 ? 16.374 6.689 3.809 1.00 69.19 69 ARG A CA 1
ATOM 579 C C . ARG A 1 69 ? 17.644 7.525 3.920 1.00 69.19 69 ARG A C 1
ATOM 581 O O . ARG A 1 69 ? 18.151 7.984 2.894 1.00 69.19 69 ARG A O 1
ATOM 588 N N . ASP A 1 70 ? 18.126 7.759 5.138 1.00 83.94 70 ASP A N 1
ATOM 589 C CA . ASP A 1 70 ? 19.374 8.489 5.342 1.00 83.94 70 ASP A CA 1
ATOM 590 C C . ASP A 1 70 ? 20.536 7.594 4.908 1.00 83.94 70 ASP A C 1
ATOM 592 O O . ASP A 1 70 ? 21.047 6.765 5.660 1.00 83.94 70 ASP A O 1
ATOM 596 N N . ARG A 1 71 ? 20.913 7.736 3.633 1.00 79.38 71 ARG A N 1
ATOM 597 C CA . ARG A 1 71 ? 21.963 6.933 3.004 1.00 79.38 71 ARG A CA 1
ATOM 598 C C . ARG A 1 71 ? 23.275 6.999 3.781 1.00 79.38 71 ARG A C 1
ATOM 600 O O . ARG A 1 71 ? 23.975 5.996 3.811 1.00 79.38 71 ARG A O 1
ATOM 607 N N . LYS A 1 72 ? 23.595 8.138 4.409 1.00 82.62 72 LYS A N 1
ATOM 608 C CA . LYS A 1 72 ? 24.841 8.295 5.170 1.00 82.62 72 LYS A CA 1
ATOM 609 C C . LYS A 1 72 ? 24.794 7.522 6.482 1.00 82.62 72 LYS A C 1
ATOM 611 O O . LYS A 1 72 ? 25.753 6.824 6.791 1.00 82.62 72 LYS A O 1
ATOM 616 N N . ALA A 1 73 ? 23.682 7.605 7.211 1.00 85.12 73 ALA A N 1
ATOM 617 C CA . ALA A 1 73 ? 23.503 6.856 8.454 1.00 85.12 73 ALA A CA 1
ATOM 618 C C . ALA A 1 73 ? 23.549 5.339 8.212 1.00 85.12 73 ALA A C 1
ATOM 620 O O . ALA A 1 73 ? 24.191 4.598 8.956 1.00 85.12 73 ALA A O 1
ATOM 621 N N . ASP A 1 74 ? 22.931 4.883 7.125 1.00 83.69 74 ASP A N 1
ATOM 622 C CA . ASP A 1 74 ? 22.947 3.474 6.747 1.00 83.69 74 ASP A CA 1
ATOM 623 C C . ASP A 1 74 ? 24.322 3.003 6.283 1.00 83.69 74 ASP A C 1
ATOM 625 O O . ASP A 1 74 ? 24.748 1.906 6.636 1.00 83.69 74 ASP A O 1
ATOM 629 N N . GLU A 1 75 ? 25.031 3.816 5.503 1.00 85.38 75 GLU A N 1
ATOM 630 C CA . GLU A 1 75 ? 26.396 3.516 5.083 1.00 85.38 75 GLU A CA 1
ATOM 631 C C . GLU A 1 75 ? 27.328 3.408 6.295 1.00 85.38 75 GLU A C 1
ATOM 633 O O . GLU A 1 75 ? 28.157 2.502 6.357 1.00 85.38 75 GLU A O 1
ATOM 638 N N . GLU A 1 76 ? 27.169 4.282 7.287 1.00 87.19 76 GLU A N 1
ATOM 639 C CA . GLU A 1 76 ? 27.972 4.245 8.503 1.00 87.19 76 GLU A CA 1
ATOM 640 C C . GLU A 1 76 ? 27.647 3.029 9.383 1.00 87.19 76 GLU A C 1
ATOM 642 O O . GLU A 1 76 ? 28.569 2.356 9.849 1.00 87.19 76 GLU A O 1
ATOM 647 N N . TYR A 1 77 ? 26.362 2.686 9.528 1.00 86.38 77 TYR A N 1
ATOM 648 C CA . TYR A 1 77 ? 25.917 1.456 10.191 1.00 86.38 77 TYR A CA 1
ATOM 649 C C . TYR A 1 77 ? 26.464 0.200 9.502 1.00 86.38 77 TYR A C 1
ATOM 651 O O . TYR A 1 77 ? 26.929 -0.726 10.164 1.00 86.38 77 TYR A O 1
ATOM 659 N N . LEU A 1 78 ? 26.432 0.153 8.168 1.00 87.75 78 LEU A N 1
ATOM 660 C CA . LEU A 1 78 ? 26.946 -0.981 7.400 1.00 87.75 78 LEU A CA 1
ATOM 661 C C . LEU A 1 78 ? 28.472 -1.077 7.506 1.00 87.75 78 LEU A C 1
ATOM 663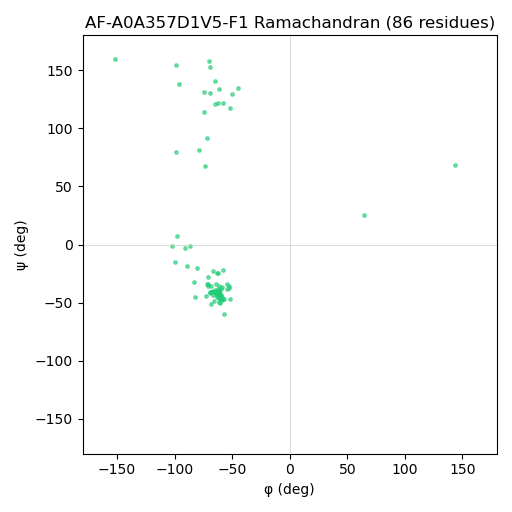 O O . LEU A 1 78 ? 28.997 -2.174 7.689 1.00 87.75 78 LEU A O 1
ATOM 667 N N . LYS A 1 79 ? 29.191 0.050 7.453 1.00 88.69 79 LYS A N 1
ATOM 668 C CA . LYS A 1 79 ? 30.649 0.064 7.632 1.00 88.69 79 LYS A CA 1
ATOM 669 C C . LYS A 1 79 ? 31.068 -0.427 9.015 1.00 88.69 79 LYS A C 1
ATOM 671 O O . LYS A 1 79 ? 32.061 -1.138 9.113 1.00 88.69 79 LYS A O 1
ATOM 676 N N . ASP A 1 80 ? 30.318 -0.082 10.056 1.00 89.50 80 ASP A N 1
ATOM 677 C CA . ASP A 1 80 ? 30.546 -0.578 11.416 1.00 89.50 80 ASP A CA 1
ATOM 678 C C . ASP A 1 80 ? 30.244 -2.083 11.528 1.00 89.50 80 ASP A C 1
ATOM 680 O O . ASP A 1 80 ? 31.103 -2.877 11.905 1.00 89.50 80 ASP A O 1
ATOM 684 N N . LYS A 1 81 ? 29.058 -2.504 11.072 1.00 87.38 81 LYS A N 1
ATOM 685 C CA . LYS A 1 81 ? 28.589 -3.896 11.150 1.00 87.38 81 LYS A CA 1
ATOM 686 C C . LYS A 1 81 ? 29.469 -4.893 10.395 1.00 87.38 81 LYS A C 1
ATOM 688 O O . LYS A 1 81 ? 29.600 -6.035 10.827 1.00 87.38 81 LYS A O 1
ATOM 693 N N . PHE A 1 82 ? 30.029 -4.481 9.260 1.00 88.88 82 PHE A N 1
ATOM 694 C CA . PHE A 1 82 ? 30.899 -5.318 8.432 1.00 88.88 82 PHE A CA 1
ATOM 695 C C . PHE A 1 82 ? 32.395 -5.059 8.672 1.00 88.88 82 PHE A C 1
ATOM 697 O O . PHE A 1 82 ? 33.220 -5.600 7.940 1.00 88.88 82 PHE A O 1
ATOM 704 N N . GLY A 1 83 ? 32.762 -4.251 9.677 1.00 82.88 83 GLY A N 1
ATOM 705 C CA . GLY A 1 83 ? 34.165 -3.992 10.020 1.00 82.88 83 GLY A CA 1
ATOM 706 C C . GLY A 1 83 ? 34.952 -3.260 8.927 1.00 82.88 83 GLY A C 1
ATOM 707 O O . GLY A 1 83 ? 36.167 -3.383 8.852 1.00 82.88 83 GLY A O 1
ATOM 708 N N . LEU A 1 84 ? 34.267 -2.497 8.073 1.00 79.19 84 LEU A N 1
ATOM 709 C CA . LEU A 1 84 ? 34.853 -1.738 6.962 1.00 79.19 84 LEU A CA 1
ATOM 710 C C . LEU A 1 84 ? 35.331 -0.338 7.394 1.00 79.19 84 LEU A C 1
ATOM 712 O O . LEU A 1 84 ? 35.873 0.411 6.579 1.00 79.19 84 LEU A O 1
ATOM 716 N N . LYS A 1 85 ? 35.141 0.042 8.670 1.00 65.12 85 LYS A N 1
ATOM 717 C CA . LYS A 1 85 ? 35.776 1.216 9.298 1.00 65.12 85 LYS A CA 1
ATOM 718 C C . LYS A 1 85 ? 37.261 0.920 9.564 1.00 65.12 85 LYS A C 1
ATOM 720 O O . LYS A 1 85 ? 37.686 0.788 10.703 1.00 65.12 85 LYS A O 1
ATOM 725 N N . GLY A 1 86 ? 38.041 0.786 8.498 1.00 63.19 86 GLY A N 1
ATOM 726 C CA . GLY A 1 86 ? 39.469 0.479 8.582 1.00 63.19 86 GLY A CA 1
ATOM 727 C C . GLY A 1 86 ? 39.900 -0.447 7.458 1.00 63.19 86 GLY A C 1
ATOM 728 O O . GLY A 1 86 ? 40.203 -1.610 7.696 1.00 63.19 86 GLY A O 1
ATOM 729 N N . GLY A 1 87 ? 39.890 0.060 6.226 1.00 52.28 87 GLY A N 1
ATOM 730 C CA . GLY A 1 87 ? 40.658 -0.578 5.163 1.00 52.28 87 GLY A CA 1
ATOM 731 C C . GLY A 1 87 ? 42.150 -0.390 5.440 1.00 52.28 87 GLY A C 1
ATOM 732 O O . GLY A 1 87 ? 42.573 0.731 5.732 1.00 52.28 87 GLY A O 1
ATOM 733 N N . PHE A 1 88 ? 42.906 -1.486 5.375 1.00 39.84 88 PHE A N 1
ATOM 734 C CA . PHE A 1 88 ? 44.302 -1.445 4.940 1.00 39.84 88 PHE A CA 1
ATOM 735 C C . PHE A 1 88 ? 44.373 -0.974 3.484 1.00 39.84 88 PHE A C 1
ATOM 737 O O . PHE A 1 88 ? 43.411 -1.267 2.732 1.00 39.84 88 PHE A O 1
#

Solvent-accessible surface area (backbone atoms only — not comparable to full-atom values): 5357 Å² total; per-residue (Å²): 134,89,70,50,74,72,58,56,73,67,51,49,74,70,57,48,49,53,52,48,53,54,48,53,52,50,50,50,54,52,50,53,53,49,26,44,55,49,25,53,50,47,58,73,68,38,88,80,57,93,61,82,62,52,34,67,67,67,43,40,80,79,68,52,76,73,72,84,73,59,62,66,63,52,50,51,52,48,26,57,76,70,61,56,80,65,76,130

Mean predicted aligned error: 10.08 Å

Radius of gyration: 21.62 Å; Cα contacts (8 Å, |Δi|>4): 27; chains: 1; bounding box: 64×25×47 Å